Protein AF-Q10VU7-F1 (afdb_monomer_lite)

InterPro domains:
  IPR016181 Acyl-CoA N-acyltransferase [SSF55729] (13-108)

pLDDT: mean 88.17, std 14.94, range [34.72, 98.56]

Foldseek 3Di:
DDDDPPPPPPPFDKDKAWDDDPVSLVVQLVQLCCCVCVVVVVVVDDRPDPQVVQWIKMFIDTPNHGFWIKIKGQQDPVGAPVVVVVDDCPPDDSNPDIDIDSTDGHDDD

Secondary structure (DSSP, 8-state):
-------------EEEEE--SHHHHHHHHHHHHIIIIIIS--TTS-SS-TTGGGPEEEEEEETTEEEEEEEEEE--TT--GGGGGT---TTS-GGG-EEEEEEEEPPP-

Organism: Trichodesmium erythraeum (strain IMS101) (NCBI:txid203124)

Structure (mmCIF, N/CA/C/O backbone):
data_AF-Q10VU7-F1
#
_entry.id   AF-Q10VU7-F1
#
loop_
_atom_site.group_PDB
_atom_site.id
_atom_site.type_symbol
_atom_site.label_atom_id
_atom_site.label_alt_id
_atom_site.label_comp_id
_atom_site.label_asym_id
_atom_site.label_entity_id
_atom_site.label_seq_id
_atom_site.pdbx_PDB_ins_code
_atom_site.Cartn_x
_atom_site.Cartn_y
_atom_site.Cartn_z
_atom_site.occupancy
_atom_site.B_iso_or_equiv
_atom_site.auth_seq_id
_atom_site.auth_comp_id
_atom_site.auth_asym_id
_atom_site.auth_atom_id
_atom_site.pdbx_PDB_model_num
ATOM 1 N N . MET A 1 1 ? -51.803 -1.495 11.066 1.00 43.09 1 MET A N 1
ATOM 2 C CA . MET A 1 1 ? -50.920 -0.709 10.179 1.00 43.09 1 MET A CA 1
ATOM 3 C C . MET A 1 1 ? -49.611 -0.470 10.928 1.00 43.09 1 MET A C 1
ATOM 5 O O . MET A 1 1 ? -49.578 0.352 11.834 1.00 43.09 1 MET A O 1
ATOM 9 N N . LEU A 1 2 ? -48.588 -1.289 10.669 1.00 34.72 2 LEU A N 1
ATOM 10 C CA . LEU A 1 2 ? -47.284 -1.203 11.338 1.00 34.72 2 LEU A CA 1
ATOM 11 C C . LEU A 1 2 ? -46.501 -0.014 10.764 1.00 34.72 2 LEU A C 1
ATOM 13 O O . LEU A 1 2 ? -46.291 0.057 9.555 1.00 34.72 2 LEU A O 1
ATOM 17 N N . LYS A 1 3 ? -46.097 0.929 11.624 1.00 44.78 3 LYS A N 1
ATOM 18 C CA . LYS A 1 3 ? -45.161 1.999 11.258 1.00 44.78 3 LYS A CA 1
ATOM 19 C C . LYS A 1 3 ? -43.794 1.363 11.012 1.00 44.78 3 LYS A C 1
ATOM 21 O O . LYS A 1 3 ? -43.149 0.916 11.954 1.00 44.78 3 LYS A O 1
ATOM 26 N N . LEU A 1 4 ? -43.370 1.340 9.752 1.00 45.50 4 LEU A N 1
ATOM 27 C CA . LEU A 1 4 ? -41.980 1.105 9.378 1.00 45.50 4 LEU A CA 1
ATOM 28 C C . LEU A 1 4 ? -41.139 2.216 10.016 1.00 45.50 4 LEU A C 1
ATOM 30 O O . LEU A 1 4 ? -41.274 3.390 9.667 1.00 45.50 4 LEU A O 1
ATOM 34 N N . SER A 1 5 ? -40.319 1.861 11.002 1.00 51.47 5 SER A N 1
ATOM 35 C CA . SER A 1 5 ? -39.273 2.744 11.495 1.00 51.47 5 SER A CA 1
ATOM 36 C C . SER A 1 5 ? -38.283 2.964 10.354 1.00 51.47 5 SER A C 1
ATOM 38 O O . SER A 1 5 ? -37.671 2.026 9.847 1.00 51.47 5 SER A O 1
ATOM 40 N N . ASN A 1 6 ? -38.138 4.219 9.931 1.00 49.38 6 ASN A N 1
ATOM 41 C CA . ASN A 1 6 ? -37.033 4.639 9.082 1.00 49.38 6 ASN A CA 1
ATOM 42 C C . ASN A 1 6 ? -35.736 4.372 9.848 1.00 49.38 6 ASN A C 1
ATOM 44 O O . ASN A 1 6 ? -35.309 5.194 10.662 1.00 49.38 6 ASN A O 1
ATOM 48 N N . VAL A 1 7 ? -35.115 3.220 9.600 1.00 55.03 7 VAL A N 1
ATOM 49 C CA . VAL A 1 7 ? -33.712 2.998 9.935 1.00 55.03 7 VAL A CA 1
ATOM 50 C C . VAL A 1 7 ? -32.944 4.011 9.098 1.00 55.03 7 VAL A C 1
ATOM 52 O O . VAL A 1 7 ? -32.719 3.811 7.905 1.00 55.03 7 VAL A O 1
ATOM 55 N N . LYS A 1 8 ? -32.607 5.157 9.700 1.00 50.19 8 LYS A N 1
ATOM 56 C CA . LYS A 1 8 ? -31.598 6.061 9.154 1.00 50.19 8 LYS A CA 1
ATOM 57 C C . LYS A 1 8 ? -30.352 5.203 8.963 1.00 50.19 8 LYS A C 1
ATOM 59 O O . LYS A 1 8 ? -29.687 4.872 9.939 1.00 50.19 8 LYS A O 1
ATOM 64 N N . ARG A 1 9 ? -30.052 4.826 7.718 1.00 52.44 9 ARG A N 1
ATOM 65 C CA . ARG A 1 9 ? -28.696 4.431 7.340 1.00 52.44 9 ARG A CA 1
ATOM 66 C C . ARG A 1 9 ? -27.820 5.589 7.804 1.00 52.44 9 ARG A C 1
ATOM 68 O O . ARG A 1 9 ? -27.942 6.689 7.266 1.00 52.44 9 ARG A O 1
ATOM 75 N N . LEU A 1 10 ? -27.032 5.379 8.857 1.00 58.62 10 LEU A N 1
ATOM 76 C CA . LEU A 1 10 ? -25.926 6.272 9.169 1.00 58.62 10 LEU A CA 1
ATOM 77 C C . LEU A 1 10 ? -25.116 6.346 7.874 1.00 58.62 10 LEU A C 1
ATOM 79 O O . LEU A 1 10 ? -24.710 5.312 7.344 1.00 58.62 10 LEU A O 1
ATOM 83 N N . SER A 1 11 ? -25.020 7.528 7.270 1.00 60.44 11 SER A N 1
ATOM 84 C CA . SER A 1 11 ? -24.229 7.687 6.058 1.00 60.44 11 SER A CA 1
ATOM 85 C C . SER A 1 11 ? -22.774 7.431 6.440 1.00 60.44 11 SER A C 1
ATOM 87 O O . SER A 1 11 ? -22.164 8.290 7.079 1.00 60.44 11 SER A O 1
ATOM 89 N N . MET A 1 12 ? -22.235 6.260 6.088 1.00 67.12 12 MET A N 1
ATOM 90 C CA . MET A 1 12 ? -20.794 6.020 6.167 1.00 67.12 12 MET A CA 1
ATOM 91 C C . MET A 1 12 ? -20.118 7.111 5.348 1.00 67.12 12 MET A C 1
ATOM 93 O O . MET A 1 12 ? -20.318 7.206 4.135 1.00 67.12 12 MET A O 1
ATOM 97 N N . THR A 1 13 ? -19.379 7.979 6.029 1.00 83.12 13 THR A N 1
ATOM 98 C CA . THR A 1 13 ? -18.575 9.001 5.369 1.00 83.12 13 THR A CA 1
ATOM 99 C C . THR A 1 13 ? -17.154 8.486 5.389 1.00 83.12 13 THR A C 1
ATOM 101 O O . THR A 1 13 ? -16.417 8.705 6.348 1.00 83.12 13 THR A O 1
ATOM 104 N N . ILE A 1 14 ? -16.802 7.755 4.334 1.00 90.44 14 ILE A N 1
ATOM 105 C CA . ILE A 1 14 ? -15.433 7.305 4.117 1.00 90.44 14 ILE A CA 1
ATOM 106 C C . ILE A 1 14 ? -14.631 8.480 3.568 1.00 90.44 14 ILE A C 1
ATOM 108 O O . ILE A 1 14 ? -15.017 9.114 2.586 1.00 90.44 14 ILE A O 1
ATOM 112 N N . SER A 1 15 ? -13.499 8.750 4.205 1.00 94.19 15 SER A N 1
ATOM 113 C CA . SER A 1 15 ? -12.487 9.678 3.714 1.00 94.19 15 SER A CA 1
ATOM 114 C C . SER A 1 15 ? -11.193 8.928 3.430 1.00 94.19 15 SER A C 1
ATOM 116 O O . SER A 1 15 ? -10.886 7.921 4.062 1.00 94.19 15 SER A O 1
ATOM 118 N N . ILE A 1 16 ? -10.454 9.413 2.441 1.00 96.19 16 ILE A N 1
ATOM 119 C CA . ILE A 1 16 ? -9.193 8.833 1.996 1.00 96.19 16 ILE A CA 1
ATOM 120 C C . ILE A 1 16 ? -8.131 9.913 2.179 1.00 96.19 16 ILE A C 1
ATOM 122 O O . ILE A 1 16 ? -8.306 11.028 1.685 1.00 96.19 16 ILE A O 1
ATOM 126 N N . GLN A 1 17 ? -7.069 9.611 2.923 1.00 96.94 17 GLN A N 1
ATOM 127 C CA . GLN A 1 17 ? -6.041 10.590 3.279 1.00 96.94 17 GLN A CA 1
ATOM 128 C C . GLN A 1 17 ? -4.635 10.032 3.038 1.00 96.94 17 GLN A C 1
ATOM 130 O O . GLN A 1 17 ? -4.364 8.896 3.431 1.00 96.94 17 GLN A O 1
ATOM 135 N N . PRO A 1 18 ? -3.728 10.801 2.406 1.00 97.69 18 PRO A N 1
ATOM 136 C CA . PRO A 1 18 ? -2.336 10.393 2.288 1.00 97.69 18 PRO A CA 1
ATOM 137 C C . PRO A 1 18 ? -1.673 10.366 3.669 1.00 97.69 18 PRO A C 1
ATOM 139 O O . PRO A 1 18 ? -1.923 11.228 4.513 1.00 97.69 18 PRO A O 1
ATOM 142 N N . VAL A 1 19 ? -0.803 9.384 3.876 1.00 97.94 19 VAL A N 1
ATOM 143 C CA . VAL A 1 19 ? 0.048 9.279 5.061 1.00 97.94 19 VAL A CA 1
ATOM 144 C C . VAL A 1 19 ? 1.119 10.366 5.021 1.00 97.94 19 VAL A C 1
ATOM 146 O O . VAL A 1 19 ? 1.797 10.539 4.009 1.00 97.94 19 VAL A O 1
ATOM 149 N N . SER A 1 20 ? 1.284 11.090 6.126 1.00 96.12 20 SER A N 1
ATOM 150 C CA . SER A 1 20 ? 2.237 12.197 6.261 1.00 96.12 20 SER A CA 1
ATOM 151 C C . SER A 1 20 ? 3.190 12.060 7.449 1.00 96.12 20 SER A C 1
ATOM 153 O O . SER A 1 20 ? 4.156 12.819 7.530 1.00 96.12 20 SER A O 1
ATOM 155 N N . THR A 1 21 ? 2.966 11.094 8.349 1.00 97.75 21 THR A N 1
ATOM 156 C CA . THR A 1 21 ? 3.84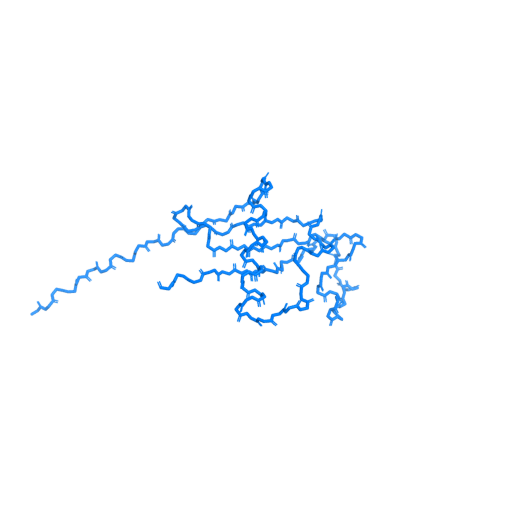5 10.840 9.503 1.00 97.75 21 THR A CA 1
ATOM 157 C C . THR A 1 21 ? 4.295 9.383 9.595 1.00 97.75 21 THR A C 1
ATOM 159 O O . THR A 1 21 ? 3.664 8.471 9.053 1.00 97.75 21 THR A O 1
ATOM 162 N N . SER A 1 22 ? 5.389 9.150 10.323 1.00 97.38 22 SER A N 1
ATOM 163 C CA . SER A 1 22 ? 5.899 7.807 10.615 1.00 97.38 22 SER A CA 1
ATOM 164 C C . SER A 1 22 ? 4.911 6.962 11.415 1.00 97.38 22 SER A C 1
ATOM 166 O O . SER A 1 22 ? 4.799 5.765 11.173 1.00 97.38 22 SER A O 1
ATOM 168 N N . GLU A 1 23 ? 4.163 7.562 12.341 1.00 98.12 23 GLU A N 1
ATOM 169 C CA . GLU A 1 23 ? 3.154 6.857 13.138 1.00 98.12 23 GLU A CA 1
ATOM 170 C C . GLU A 1 23 ? 2.012 6.353 12.252 1.00 98.12 23 GLU A C 1
ATOM 172 O O . GLU A 1 23 ? 1.583 5.207 12.379 1.00 98.12 23 GLU A O 1
ATOM 177 N N . GLN A 1 24 ? 1.555 7.187 11.314 1.00 98.19 24 GLN A N 1
ATOM 178 C CA . GLN A 1 24 ? 0.534 6.807 10.341 1.00 98.19 24 GLN A CA 1
ATOM 179 C C . GLN A 1 24 ? 1.020 5.690 9.411 1.00 98.19 24 GLN A C 1
ATOM 181 O O . GLN A 1 24 ? 0.264 4.757 9.134 1.00 98.19 24 GLN A O 1
ATOM 186 N N . LEU A 1 25 ? 2.275 5.756 8.957 1.00 98.38 25 LEU A N 1
ATOM 187 C CA . LEU A 1 25 ? 2.879 4.715 8.125 1.00 98.38 25 LEU A CA 1
ATOM 188 C C . LEU A 1 25 ? 3.008 3.387 8.884 1.00 98.38 25 LEU A C 1
ATOM 190 O O . LEU A 1 25 ? 2.618 2.341 8.370 1.00 98.38 25 LEU A O 1
ATOM 194 N N . ASN A 1 26 ? 3.477 3.436 10.133 1.00 98.31 26 ASN A N 1
ATOM 195 C CA . ASN A 1 26 ? 3.581 2.260 10.996 1.00 98.31 26 ASN A CA 1
ATOM 196 C C . ASN A 1 26 ? 2.218 1.597 11.224 1.00 98.31 26 ASN A C 1
ATOM 198 O O . ASN A 1 26 ? 2.130 0.372 11.181 1.00 98.31 26 ASN A O 1
ATOM 202 N N . LEU A 1 27 ? 1.153 2.386 11.408 1.00 97.88 27 LEU A N 1
ATOM 203 C CA . LEU A 1 27 ? -0.206 1.853 11.502 1.00 97.88 27 LEU A CA 1
ATOM 204 C C . LEU A 1 27 ? -0.610 1.112 10.218 1.00 97.88 27 LEU A C 1
ATOM 206 O O . LEU A 1 27 ? -1.184 0.030 10.296 1.00 97.88 27 LEU A O 1
ATOM 210 N N . CYS A 1 28 ? -0.266 1.641 9.039 1.00 98.31 28 CYS A N 1
ATOM 211 C CA . CYS A 1 28 ?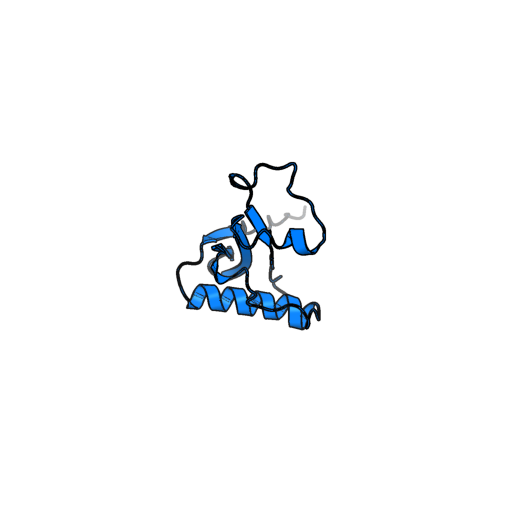 -0.550 0.965 7.771 1.00 98.31 28 CYS A CA 1
ATOM 212 C C . CYS A 1 28 ? 0.142 -0.404 7.695 1.00 98.31 28 CYS A C 1
ATOM 214 O O . CYS A 1 28 ? -0.507 -1.402 7.377 1.00 98.31 28 CYS A O 1
ATOM 216 N N . TYR A 1 29 ? 1.428 -0.475 8.059 1.00 98.25 29 TYR A N 1
ATOM 217 C CA . TYR A 1 29 ? 2.156 -1.746 8.110 1.00 98.25 29 TYR A CA 1
ATOM 218 C C . TYR A 1 29 ? 1.544 -2.721 9.113 1.00 98.25 29 TYR A C 1
ATOM 220 O O . TYR A 1 29 ? 1.378 -3.892 8.792 1.00 98.25 29 TYR A O 1
ATOM 228 N N . GLN A 1 30 ? 1.149 -2.255 10.299 1.00 97.44 30 GLN A N 1
ATOM 229 C CA . GLN A 1 30 ? 0.489 -3.102 11.296 1.00 97.44 30 GLN A CA 1
ATOM 230 C C . GLN A 1 30 ? -0.821 -3.696 10.766 1.00 97.44 30 GLN A C 1
ATOM 232 O O . GLN A 1 30 ? -1.058 -4.887 10.946 1.00 97.44 30 GLN A O 1
ATOM 237 N N . MET A 1 31 ? -1.645 -2.904 10.075 1.00 97.12 31 MET A N 1
ATOM 238 C CA . MET A 1 31 ? -2.897 -3.386 9.477 1.00 97.12 31 MET A CA 1
ATOM 239 C C . MET A 1 31 ? -2.649 -4.421 8.377 1.00 97.12 31 MET A C 1
ATOM 241 O O . MET A 1 31 ? -3.337 -5.439 8.313 1.00 97.12 31 MET A O 1
ATOM 245 N N . GLN A 1 32 ? -1.655 -4.181 7.521 1.00 97.44 32 GLN A N 1
ATOM 246 C CA . GLN A 1 32 ? -1.285 -5.115 6.460 1.00 97.44 32 GLN A CA 1
ATOM 247 C C . GLN A 1 32 ? -0.705 -6.412 7.022 1.00 97.44 32 GLN A C 1
ATOM 249 O O . GLN A 1 32 ? -1.096 -7.481 6.570 1.00 97.44 32 GLN A O 1
ATOM 254 N N . THR A 1 33 ? 0.169 -6.339 8.026 1.00 96.88 33 THR A N 1
ATOM 255 C CA . THR A 1 33 ? 0.683 -7.511 8.745 1.00 96.88 33 THR A CA 1
ATOM 256 C C . THR A 1 33 ? -0.456 -8.283 9.403 1.00 96.88 33 THR A C 1
ATOM 258 O O . THR A 1 33 ? -0.543 -9.495 9.231 1.00 96.88 33 THR A O 1
ATOM 261 N N . ALA A 1 34 ? -1.382 -7.599 10.081 1.00 95.44 34 ALA A N 1
ATOM 262 C CA . ALA A 1 34 ? -2.526 -8.252 10.707 1.00 95.44 34 ALA A CA 1
ATOM 263 C C . ALA A 1 34 ? -3.358 -9.047 9.692 1.00 95.44 34 ALA A C 1
ATOM 265 O O . ALA A 1 34 ? -3.630 -10.224 9.898 1.00 95.44 34 ALA A O 1
ATOM 266 N N . ILE A 1 35 ? -3.694 -8.446 8.552 1.00 96.00 35 ILE A N 1
ATOM 267 C CA . ILE A 1 35 ? -4.541 -9.109 7.559 1.00 96.00 35 ILE A CA 1
ATOM 268 C C . ILE A 1 35 ? -3.753 -10.134 6.732 1.00 96.00 35 ILE A C 1
ATOM 270 O O . ILE A 1 35 ? -4.157 -11.290 6.637 1.00 96.00 35 ILE A O 1
ATOM 274 N N . PHE A 1 36 ? -2.619 -9.761 6.140 1.00 96.75 36 PHE A N 1
ATOM 275 C CA . PHE A 1 36 ? -1.878 -10.668 5.265 1.00 96.75 36 PHE A CA 1
ATOM 276 C C . PHE A 1 36 ? -1.196 -11.798 6.033 1.00 96.75 36 PHE A C 1
ATOM 278 O O . PHE A 1 36 ? -1.251 -12.939 5.580 1.00 96.75 36 PHE A O 1
ATOM 285 N N . HIS A 1 37 ? -0.565 -11.530 7.181 1.00 95.50 37 HIS A N 1
ATOM 286 C CA . HIS A 1 37 ? 0.144 -12.578 7.923 1.00 95.50 37 HIS A CA 1
ATOM 287 C C . HIS A 1 37 ? -0.776 -13.350 8.853 1.00 95.50 37 HIS A C 1
ATOM 289 O O . HIS A 1 37 ? -0.707 -14.575 8.852 1.00 95.50 37 HIS A O 1
ATOM 295 N N . HIS A 1 38 ? -1.609 -12.675 9.649 1.00 93.44 38 HIS A N 1
ATOM 296 C CA . HIS A 1 38 ? -2.382 -13.368 10.684 1.00 93.44 38 HIS A CA 1
ATOM 297 C C . HIS A 1 38 ? -3.694 -13.949 10.150 1.00 93.44 38 HIS A C 1
ATOM 299 O O . HIS A 1 38 ? -3.963 -15.120 10.399 1.00 93.44 38 HIS A O 1
ATOM 305 N N . GLU A 1 39 ? -4.465 -13.192 9.366 1.00 95.12 39 GLU A N 1
ATOM 306 C CA . GLU A 1 39 ? -5.753 -13.682 8.842 1.00 95.12 39 GLU A CA 1
ATOM 307 C C . GLU A 1 39 ? -5.597 -14.553 7.585 1.00 95.12 39 GLU A C 1
ATOM 309 O O . GLU A 1 39 ? -6.286 -15.560 7.427 1.00 95.12 39 GLU A O 1
ATOM 314 N N . LEU A 1 40 ? -4.683 -14.186 6.678 1.00 95.19 40 LEU A N 1
ATOM 315 C CA . LEU A 1 40 ? -4.500 -14.870 5.388 1.00 95.19 40 LEU A CA 1
ATOM 316 C C . LEU A 1 40 ? -3.300 -15.828 5.344 1.00 95.19 40 LEU A C 1
ATOM 318 O O . LEU A 1 40 ? -3.105 -16.508 4.336 1.00 95.19 40 LEU A O 1
ATOM 322 N N . ASN A 1 41 ? -2.506 -15.909 6.416 1.00 95.75 41 ASN A N 1
ATOM 323 C CA . ASN A 1 41 ? -1.345 -16.801 6.535 1.00 95.75 41 ASN A CA 1
ATOM 324 C C . ASN A 1 41 ? -0.292 -16.644 5.411 1.00 95.75 41 ASN A C 1
ATOM 326 O O . ASN A 1 41 ? 0.377 -17.600 5.013 1.00 95.75 41 ASN A O 1
ATOM 330 N N . LEU A 1 42 ? -0.111 -15.427 4.888 1.00 93.81 42 LEU A N 1
ATOM 331 C CA . LEU A 1 42 ? 0.871 -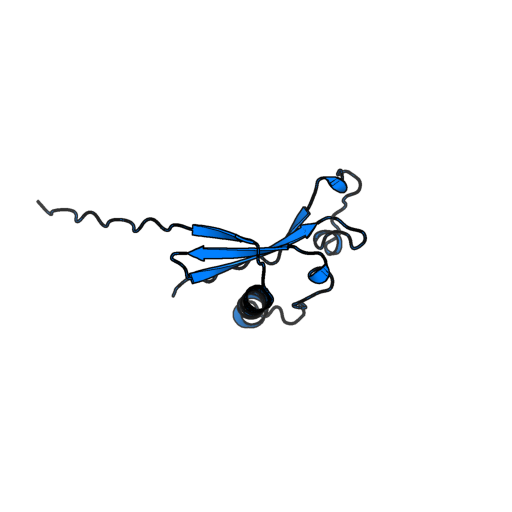15.097 3.848 1.00 93.81 42 LEU A CA 1
ATOM 332 C C . LEU A 1 42 ? 2.246 -14.774 4.454 1.00 93.81 42 LEU A C 1
ATOM 334 O O . LEU A 1 42 ? 2.800 -13.701 4.235 1.00 93.81 42 LEU A O 1
ATOM 338 N N . LEU A 1 43 ? 2.824 -15.705 5.217 1.00 90.44 43 LEU A N 1
ATOM 339 C CA . LEU A 1 43 ? 4.067 -15.477 5.978 1.00 90.44 43 LEU A CA 1
ATOM 340 C C . LEU A 1 43 ? 5.306 -15.183 5.111 1.00 90.44 43 LEU A C 1
ATOM 342 O O . LEU A 1 43 ? 6.272 -14.604 5.596 1.00 90.44 43 LEU A O 1
ATOM 346 N N . GLY A 1 44 ? 5.291 -15.567 3.831 1.00 89.69 44 GLY A N 1
ATOM 347 C CA . GLY A 1 44 ? 6.369 -15.253 2.882 1.00 89.69 44 GLY A CA 1
ATOM 348 C C . GLY A 1 44 ? 6.340 -13.815 2.356 1.00 89.69 44 GLY A C 1
ATOM 349 O O . GLY A 1 44 ? 7.256 -13.392 1.658 1.00 89.69 44 GLY A O 1
ATOM 350 N N . MET A 1 45 ? 5.286 -13.060 2.662 1.00 93.19 45 MET A N 1
ATOM 351 C CA . MET A 1 45 ? 5.105 -11.699 2.184 1.00 93.19 45 MET A CA 1
ATOM 352 C C . MET A 1 45 ? 5.872 -10.717 3.075 1.00 93.19 45 MET A C 1
ATOM 354 O O . MET A 1 45 ? 5.505 -10.505 4.226 1.00 93.19 45 MET A O 1
ATOM 358 N N . GLN A 1 46 ? 6.907 -10.062 2.552 1.00 95.75 46 GLN A N 1
ATOM 359 C CA . GLN A 1 46 ? 7.642 -9.050 3.314 1.00 95.75 46 GLN A CA 1
ATOM 360 C C . GLN A 1 46 ? 6.802 -7.769 3.482 1.00 95.75 46 GLN A C 1
ATOM 362 O O . GLN A 1 46 ? 6.162 -7.318 2.524 1.00 95.75 46 GLN A O 1
ATOM 367 N N . ILE A 1 47 ? 6.773 -7.214 4.700 1.00 96.25 47 ILE A N 1
ATOM 368 C CA . ILE A 1 47 ? 6.097 -5.956 5.054 1.00 96.25 47 ILE A CA 1
ATOM 369 C C . ILE A 1 47 ? 6.955 -5.234 6.113 1.00 96.25 47 ILE A C 1
ATOM 371 O O . ILE A 1 47 ? 7.080 -5.752 7.225 1.00 96.25 47 ILE A O 1
ATOM 375 N N . PRO A 1 48 ? 7.543 -4.063 5.812 1.00 97.00 48 PRO A N 1
ATOM 376 C CA . PRO A 1 48 ? 7.685 -3.472 4.478 1.00 97.00 48 PRO A CA 1
ATOM 377 C C . PRO A 1 48 ? 8.653 -4.258 3.565 1.00 97.00 48 PRO A C 1
ATOM 379 O O . PRO A 1 48 ? 9.582 -4.913 4.039 1.00 97.00 48 PRO A O 1
ATOM 382 N N . ASP A 1 49 ? 8.441 -4.169 2.254 1.00 96.06 49 ASP A N 1
ATOM 383 C CA . ASP A 1 49 ? 9.287 -4.643 1.157 1.00 96.06 49 ASP A CA 1
ATOM 384 C C . ASP A 1 49 ? 10.110 -3.500 0.500 1.00 96.06 49 ASP A C 1
ATOM 386 O O . ASP A 1 49 ? 10.146 -2.356 0.960 1.00 96.06 49 ASP A O 1
ATOM 390 N N . ASN A 1 50 ? 10.808 -3.810 -0.599 1.00 95.25 50 ASN A N 1
ATOM 391 C CA . ASN A 1 50 ? 11.692 -2.867 -1.297 1.00 95.25 50 ASN A CA 1
ATOM 392 C C . ASN A 1 50 ? 10.966 -1.710 -2.014 1.00 95.25 50 ASN A C 1
ATOM 394 O O . ASN A 1 50 ? 11.605 -0.691 -2.305 1.00 95.25 50 ASN A O 1
ATOM 398 N N . TYR A 1 51 ? 9.667 -1.848 -2.300 1.00 96.62 51 TYR A N 1
ATOM 399 C CA . TYR A 1 51 ? 8.858 -0.821 -2.963 1.00 96.62 51 TYR A CA 1
ATOM 400 C C . TYR A 1 51 ? 8.392 0.257 -1.984 1.00 96.62 51 TYR A C 1
ATOM 402 O O . TYR A 1 51 ? 8.144 1.393 -2.396 1.00 96.62 51 TYR A O 1
ATOM 410 N N . ASP A 1 52 ? 8.313 -0.048 -0.687 1.00 96.50 52 ASP A N 1
ATOM 411 C CA . ASP A 1 52 ? 7.744 0.861 0.313 1.00 96.50 52 ASP A CA 1
ATOM 412 C C . ASP A 1 52 ? 8.465 2.206 0.405 1.00 96.50 52 ASP A C 1
ATOM 414 O O . ASP A 1 52 ? 7.824 3.245 0.532 1.00 96.50 52 ASP A O 1
ATOM 418 N N . ARG A 1 53 ? 9.790 2.221 0.230 1.00 94.19 53 ARG A N 1
ATOM 419 C CA . ARG A 1 53 ? 10.597 3.456 0.263 1.00 94.19 53 ARG A CA 1
ATOM 420 C C . ARG A 1 53 ? 10.287 4.447 -0.869 1.00 94.19 53 ARG A C 1
ATOM 422 O O . ARG A 1 53 ? 10.677 5.605 -0.772 1.00 94.19 53 ARG A O 1
ATOM 429 N N . LEU A 1 54 ? 9.659 3.983 -1.952 1.00 94.25 54 LEU A N 1
ATOM 430 C CA . LEU A 1 54 ? 9.296 4.792 -3.125 1.00 94.25 54 LEU A CA 1
ATOM 431 C C . LEU A 1 54 ? 7.784 5.017 -3.222 1.00 94.25 54 LEU A C 1
ATOM 433 O O . LEU A 1 54 ? 7.315 5.651 -4.165 1.00 94.25 54 LEU A O 1
ATOM 437 N N . SER A 1 55 ? 7.022 4.473 -2.276 1.00 96.88 55 SER A N 1
ATOM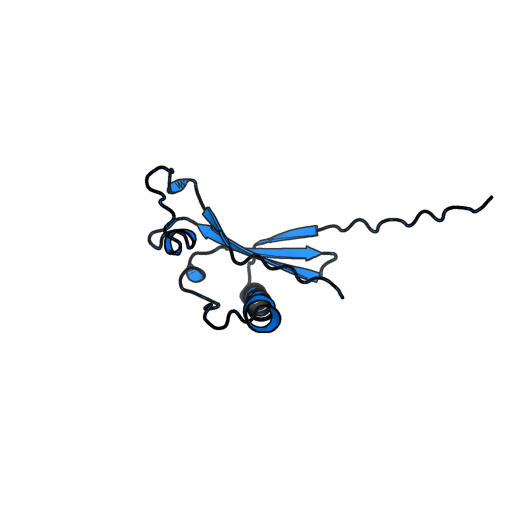 438 C CA . SER A 1 55 ? 5.573 4.409 -2.360 1.00 96.88 55 SER A CA 1
ATOM 439 C C . SER A 1 55 ? 4.892 5.511 -1.565 1.00 96.88 55 SER A C 1
ATOM 441 O O . SER A 1 55 ? 5.385 5.975 -0.538 1.00 96.88 55 SER A O 1
ATOM 443 N N . LEU A 1 56 ? 3.696 5.878 -2.014 1.00 97.50 56 LEU A N 1
ATOM 444 C CA . LEU A 1 56 ? 2.763 6.685 -1.243 1.00 97.50 56 LEU A CA 1
ATOM 445 C C . LEU A 1 56 ? 1.805 5.755 -0.508 1.00 97.50 56 LEU A C 1
ATOM 447 O O . LEU A 1 56 ? 1.201 4.869 -1.111 1.00 97.50 56 LEU A O 1
ATOM 451 N N . TYR A 1 57 ? 1.641 5.979 0.787 1.00 98.56 57 TYR A N 1
ATOM 452 C CA . TYR A 1 57 ? 0.647 5.275 1.581 1.00 98.56 57 TYR A CA 1
ATOM 453 C C . TYR A 1 57 ? -0.598 6.121 1.767 1.00 98.56 57 TYR A C 1
ATOM 455 O O . TYR A 1 57 ? -0.533 7.346 1.895 1.00 98.56 57 TYR A O 1
ATOM 463 N N . VAL A 1 58 ? -1.738 5.445 1.800 1.00 98.56 58 VAL A N 1
ATOM 464 C CA . VAL A 1 58 ? -3.040 6.073 1.966 1.00 98.56 58 VAL A CA 1
ATOM 465 C C . VAL A 1 58 ? -3.816 5.349 3.057 1.00 98.56 58 VAL A C 1
ATOM 467 O O . VAL A 1 58 ? -3.837 4.119 3.104 1.00 98.56 58 VAL A O 1
ATOM 470 N N . GLN A 1 59 ? -4.459 6.115 3.932 1.00 98.25 59 GLN A N 1
ATOM 471 C CA . GLN A 1 59 ? -5.384 5.625 4.946 1.00 98.25 59 GLN A CA 1
ATOM 472 C C . GLN A 1 59 ? -6.826 5.810 4.476 1.00 98.25 59 GLN A C 1
ATOM 474 O O . GLN A 1 59 ? -7.194 6.847 3.920 1.00 98.25 59 GLN A O 1
ATOM 479 N N . ILE A 1 60 ? -7.643 4.795 4.733 1.00 97.19 60 ILE A N 1
ATOM 480 C CA . ILE A 1 60 ? -9.092 4.814 4.557 1.00 97.19 60 ILE A CA 1
ATOM 481 C C . ILE A 1 60 ? -9.686 5.009 5.948 1.00 97.19 60 ILE A C 1
ATOM 483 O O . ILE A 1 60 ? -9.404 4.226 6.854 1.00 97.19 60 ILE A O 1
ATOM 487 N N . ILE A 1 61 ? -10.470 6.066 6.127 1.00 95.06 61 ILE A N 1
ATOM 488 C CA . ILE A 1 61 ? -10.958 6.519 7.429 1.00 95.06 61 ILE A CA 1
ATOM 489 C C . ILE A 1 61 ? -12.482 6.555 7.404 1.00 95.06 61 ILE A C 1
ATOM 491 O O . ILE A 1 61 ? -13.063 7.278 6.592 1.00 95.06 61 ILE A O 1
ATOM 495 N N . ASP A 1 62 ? -13.115 5.840 8.329 1.00 91.69 62 ASP A N 1
ATOM 496 C CA . ASP A 1 62 ? -14.544 5.954 8.625 1.00 91.69 62 ASP A CA 1
ATOM 497 C C . ASP A 1 62 ? -14.710 6.605 9.997 1.00 91.69 62 ASP A C 1
ATOM 499 O O . ASP A 1 62 ? -14.128 6.165 10.984 1.00 91.69 62 ASP A O 1
ATOM 503 N N . SER A 1 63 ? -15.484 7.688 10.066 1.00 88.06 63 SER A N 1
ATOM 504 C CA . SER A 1 63 ? -15.892 8.290 11.342 1.00 88.06 63 SER A CA 1
ATOM 505 C C . SER A 1 63 ? -14.726 8.596 12.308 1.00 88.06 63 SER A C 1
ATOM 507 O O . SER A 1 63 ? -14.884 8.528 13.525 1.00 88.06 63 SER A O 1
ATOM 509 N N . LYS A 1 64 ? -13.572 9.016 11.754 1.00 88.19 64 LYS A N 1
ATOM 510 C CA . LYS A 1 64 ? -12.284 9.320 12.431 1.00 88.19 64 LYS A CA 1
ATOM 511 C C . LYS A 1 64 ? -11.438 8.110 12.847 1.00 88.19 64 LYS A C 1
ATOM 513 O O . LYS A 1 64 ? -10.388 8.300 13.457 1.00 88.19 64 LYS A O 1
ATOM 518 N N . VAL A 1 65 ? -11.851 6.898 12.501 1.00 91.56 65 VAL A N 1
ATOM 519 C CA . VAL A 1 65 ? -11.096 5.664 12.733 1.00 91.56 65 VAL A CA 1
ATOM 520 C C . VAL A 1 65 ? -10.479 5.207 11.418 1.00 91.56 65 VAL A C 1
ATOM 522 O O . VAL A 1 65 ? -11.142 5.205 10.384 1.00 91.56 65 VAL A O 1
ATOM 525 N N . VAL A 1 66 ? -9.200 4.829 11.441 1.00 95.19 66 VAL A N 1
ATOM 526 C CA . VAL A 1 66 ? -8.547 4.220 10.276 1.00 95.19 66 VAL A CA 1
ATOM 527 C C . VAL A 1 66 ? -9.067 2.790 10.133 1.00 95.19 66 VAL A C 1
ATOM 529 O O . VAL A 1 66 ? -8.826 1.951 10.996 1.00 95.19 66 VAL A O 1
ATOM 532 N N . VAL A 1 67 ? -9.783 2.526 9.044 1.00 95.38 67 VAL A N 1
ATOM 533 C CA . VAL A 1 67 ? -10.420 1.232 8.742 1.00 95.38 67 VAL A CA 1
ATOM 534 C C . VAL A 1 67 ? -9.715 0.473 7.625 1.00 95.38 67 VAL A C 1
ATOM 536 O O . VAL A 1 67 ? -10.000 -0.696 7.386 1.00 95.38 67 VAL A O 1
ATOM 539 N N . GLY A 1 68 ? -8.764 1.099 6.939 1.00 97.25 68 GLY A N 1
ATOM 540 C CA . GLY A 1 68 ? -7.963 0.413 5.940 1.00 97.25 68 GLY A CA 1
ATOM 541 C C . GLY A 1 68 ? -6.781 1.219 5.454 1.00 97.25 68 GLY A C 1
ATOM 542 O O . GLY A 1 68 ? -6.591 2.382 5.812 1.00 97.25 68 GLY A O 1
ATOM 543 N N . THR A 1 69 ? -6.003 0.588 4.590 1.00 98.56 69 THR A N 1
ATOM 544 C CA . THR A 1 69 ? -4.885 1.230 3.913 1.00 98.56 69 THR A CA 1
ATOM 545 C C . THR A 1 69 ? -4.629 0.578 2.565 1.00 98.56 69 THR A C 1
ATOM 547 O O . THR A 1 69 ? -4.967 -0.584 2.346 1.00 98.56 69 THR A O 1
ATOM 550 N N . TYR A 1 70 ? -4.021 1.335 1.663 1.00 98.56 70 TYR A N 1
ATOM 551 C CA . TYR A 1 70 ? -3.400 0.810 0.461 1.00 98.56 70 TYR A CA 1
ATOM 552 C C . TYR A 1 70 ? -2.136 1.600 0.138 1.00 98.56 70 TYR A C 1
ATOM 554 O O . TYR A 1 70 ? -1.926 2.723 0.610 1.00 98.56 70 TYR A O 1
ATOM 562 N N . ARG A 1 71 ? -1.303 0.988 -0.694 1.00 98.44 71 ARG A N 1
ATOM 563 C CA . ARG A 1 71 ? -0.048 1.538 -1.186 1.00 98.44 71 ARG A CA 1
ATOM 564 C C . ARG A 1 71 ? -0.197 1.924 -2.651 1.00 98.44 71 ARG A C 1
ATOM 566 O O . ARG A 1 71 ? -0.784 1.170 -3.420 1.00 98.44 71 ARG A O 1
ATOM 573 N N . ILE A 1 72 ? 0.365 3.060 -3.043 1.00 98.19 72 ILE A N 1
ATOM 574 C CA . ILE A 1 72 ? 0.537 3.476 -4.436 1.00 98.19 72 ILE A CA 1
ATOM 575 C C . ILE A 1 72 ? 2.033 3.452 -4.742 1.00 98.19 72 ILE A C 1
ATOM 577 O O . ILE A 1 72 ? 2.801 4.180 -4.116 1.00 98.19 72 ILE A O 1
ATOM 581 N N . VAL A 1 73 ? 2.436 2.638 -5.710 1.00 97.19 73 VAL A N 1
ATOM 582 C CA . VAL A 1 73 ? 3.813 2.497 -6.182 1.00 97.19 73 VAL A CA 1
ATOM 583 C C . VAL A 1 73 ? 3.934 3.233 -7.518 1.00 97.19 73 VAL A C 1
ATOM 585 O O . VAL A 1 73 ? 3.357 2.785 -8.513 1.00 97.19 73 VAL A O 1
ATOM 588 N N . PRO A 1 74 ? 4.626 4.381 -7.581 1.00 94.56 74 PRO A N 1
ATOM 589 C CA . PRO A 1 74 ? 4.968 5.006 -8.851 1.00 94.56 74 PRO A CA 1
ATOM 590 C C . PRO A 1 74 ? 5.889 4.085 -9.653 1.00 94.56 74 PRO A C 1
ATOM 592 O O . PRO A 1 74 ? 6.757 3.425 -9.078 1.00 94.56 74 PRO A O 1
ATOM 595 N N . ASN A 1 75 ? 5.743 4.066 -10.978 1.00 91.25 75 ASN A N 1
ATOM 596 C CA . ASN A 1 75 ? 6.688 3.341 -11.816 1.00 91.25 75 ASN A CA 1
ATOM 597 C C . ASN A 1 75 ? 8.039 4.080 -11.820 1.00 91.25 75 ASN A C 1
ATOM 599 O O . ASN A 1 75 ? 8.153 5.201 -12.316 1.00 91.25 75 ASN A O 1
ATOM 603 N N . THR A 1 76 ? 9.042 3.477 -11.186 1.00 87.25 76 THR A N 1
ATOM 604 C CA . THR A 1 76 ? 10.395 4.029 -11.006 1.00 87.25 76 THR A CA 1
ATOM 605 C C . THR A 1 76 ? 11.433 3.037 -11.533 1.00 87.25 76 THR A C 1
ATOM 607 O O . THR A 1 76 ? 11.086 2.032 -12.140 1.00 87.25 76 THR A O 1
ATOM 610 N N . SER A 1 77 ? 12.724 3.255 -11.261 1.00 85.75 77 SER A N 1
ATOM 611 C CA . SER A 1 77 ? 13.778 2.301 -11.634 1.00 85.75 77 SER A CA 1
ATOM 612 C C . SER A 1 77 ? 13.631 0.910 -11.005 1.00 85.75 77 SER A C 1
ATOM 614 O O . SER A 1 77 ? 14.272 -0.024 -11.478 1.00 85.75 77 SER A O 1
ATOM 616 N N . LEU A 1 78 ? 12.823 0.764 -9.949 1.00 90.12 78 LEU A N 1
ATOM 617 C CA . LEU A 1 78 ? 12.521 -0.531 -9.336 1.00 90.12 78 LEU A CA 1
ATOM 618 C C . LEU A 1 78 ? 11.434 -1.316 -10.099 1.00 90.12 78 LEU A C 1
ATOM 620 O O . LEU A 1 78 ? 11.276 -2.503 -9.844 1.00 90.12 78 LEU A O 1
ATOM 624 N N . GLY A 1 79 ? 10.709 -0.675 -11.021 1.00 91.06 79 GLY A N 1
ATOM 625 C CA . GLY A 1 79 ? 9.525 -1.243 -11.669 1.00 91.06 79 GLY A CA 1
ATOM 626 C C . GLY A 1 79 ? 8.290 -1.242 -10.762 1.00 91.06 79 GLY A C 1
ATOM 627 O O . GLY A 1 79 ? 8.259 -0.579 -9.717 1.00 91.06 79 GLY A O 1
ATOM 628 N N . LEU A 1 80 ? 7.257 -1.969 -11.186 1.00 93.50 80 LEU A N 1
ATOM 629 C CA . LEU A 1 80 ? 6.003 -2.157 -10.452 1.00 93.50 80 LEU A CA 1
ATOM 630 C C . LEU A 1 80 ? 5.888 -3.590 -9.894 1.00 93.50 80 LEU A C 1
ATOM 632 O O . LEU A 1 80 ? 6.264 -4.531 -10.592 1.00 93.50 80 LEU A O 1
ATOM 636 N N . PRO A 1 81 ? 5.331 -3.801 -8.684 1.00 94.75 81 PRO A N 1
ATOM 637 C CA . PRO A 1 81 ? 5.204 -5.141 -8.098 1.00 94.75 81 PRO A CA 1
ATOM 638 C C . PRO A 1 81 ? 4.500 -6.179 -8.990 1.00 94.75 81 PRO A C 1
ATOM 640 O O . PRO A 1 81 ? 4.842 -7.358 -8.956 1.00 94.75 81 PRO A O 1
ATOM 643 N N . ILE A 1 82 ? 3.545 -5.775 -9.828 1.00 93.12 82 ILE A N 1
ATOM 644 C CA . ILE A 1 82 ? 2.853 -6.664 -10.768 1.00 93.12 82 ILE A CA 1
ATOM 645 C C . ILE A 1 82 ? 3.809 -7.284 -11.806 1.00 93.12 82 ILE A C 1
ATOM 647 O O . ILE A 1 82 ? 3.526 -8.368 -12.320 1.00 93.12 82 ILE A O 1
ATOM 651 N N . GLU A 1 83 ? 4.966 -6.672 -12.078 1.00 91.81 83 GLU A N 1
ATOM 652 C CA . GLU A 1 83 ? 6.010 -7.237 -12.951 1.00 91.81 83 GLU A CA 1
ATOM 653 C C . GLU A 1 83 ? 6.579 -8.545 -12.398 1.00 91.81 83 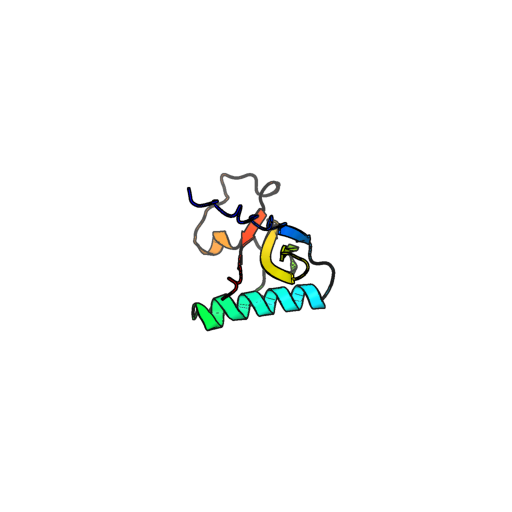GLU A C 1
ATOM 655 O O . GLU A 1 83 ? 6.899 -9.451 -13.168 1.00 91.81 83 GLU A O 1
ATOM 660 N N . GLU A 1 84 ? 6.608 -8.709 -11.072 1.00 90.81 84 GLU A N 1
ATOM 661 C CA . GLU A 1 84 ? 7.054 -9.945 -10.415 1.00 90.81 84 GLU A CA 1
ATOM 662 C C . GLU A 1 84 ? 6.128 -11.134 -10.717 1.00 90.81 84 GLU A C 1
ATOM 664 O O . GLU A 1 84 ? 6.528 -12.290 -10.592 1.00 90.81 84 GLU A O 1
ATOM 669 N N . THR A 1 85 ? 4.899 -10.862 -11.171 1.00 89.38 85 THR A N 1
ATOM 670 C CA . THR A 1 85 ? 3.937 -11.887 -11.608 1.00 89.38 85 THR A CA 1
ATOM 671 C C . THR A 1 85 ? 4.075 -12.256 -13.090 1.00 89.38 85 THR A C 1
ATOM 673 O O . THR A 1 85 ? 3.332 -13.100 -13.590 1.00 89.38 85 THR A O 1
ATOM 676 N N . GLY A 1 86 ? 5.027 -11.642 -13.804 1.00 89.88 86 GLY A N 1
ATOM 677 C CA . GLY A 1 86 ? 5.243 -11.831 -15.240 1.00 89.88 86 GLY A CA 1
ATOM 678 C C . GLY A 1 86 ? 4.432 -10.883 -16.129 1.00 89.88 86 GLY A C 1
ATOM 679 O O . GLY A 1 86 ? 4.366 -11.092 -17.343 1.00 89.88 86 GLY A O 1
ATOM 680 N N . PHE A 1 87 ? 3.809 -9.847 -15.559 1.00 87.88 87 PHE A N 1
ATOM 681 C CA . PHE A 1 87 ? 3.120 -8.825 -16.342 1.00 87.88 87 PHE A CA 1
ATOM 682 C C . PHE A 1 87 ? 4.121 -7.983 -17.147 1.00 87.88 87 PHE A C 1
ATOM 684 O O . PHE A 1 87 ? 5.148 -7.555 -16.629 1.00 87.88 87 PHE A O 1
ATOM 691 N N . ASN A 1 88 ? 3.817 -7.726 -18.423 1.00 83.75 88 ASN A N 1
ATOM 692 C CA . ASN A 1 88 ? 4.729 -7.051 -19.346 1.00 83.75 88 ASN A CA 1
ATOM 693 C C . ASN A 1 88 ? 4.284 -5.606 -19.637 1.00 83.75 88 ASN A C 1
ATOM 695 O O . ASN A 1 88 ? 3.291 -5.386 -20.332 1.00 83.75 88 ASN A O 1
ATOM 699 N N . PHE A 1 89 ? 5.062 -4.624 -19.172 1.00 80.94 89 PHE A N 1
ATOM 700 C CA . PHE A 1 89 ? 4.802 -3.193 -19.390 1.00 80.94 89 PHE A CA 1
ATOM 701 C C . PHE A 1 89 ? 5.321 -2.623 -20.714 1.00 80.94 89 PHE A C 1
ATOM 703 O O . PHE A 1 89 ? 5.120 -1.438 -20.966 1.00 80.94 89 PHE A O 1
ATOM 710 N N . ASN A 1 90 ? 5.941 -3.414 -21.596 1.00 79.62 90 ASN A N 1
ATOM 711 C CA . ASN A 1 90 ? 6.560 -2.899 -22.829 1.00 79.62 90 ASN A CA 1
ATOM 712 C C . ASN A 1 90 ? 5.569 -2.229 -23.802 1.00 79.62 90 ASN A C 1
ATOM 714 O O . ASN A 1 90 ? 5.989 -1.583 -24.758 1.00 79.62 90 ASN A O 1
ATOM 718 N N . GLN A 1 91 ? 4.261 -2.392 -23.586 1.00 79.69 91 GLN A N 1
ATOM 719 C CA . GLN A 1 91 ? 3.197 -1.800 -24.404 1.00 79.69 91 GLN A CA 1
ATOM 720 C C . GLN A 1 91 ? 2.534 -0.573 -23.757 1.00 79.69 91 GLN A C 1
ATOM 722 O O . GLN A 1 91 ? 1.605 -0.006 -24.330 1.00 79.69 91 GLN A O 1
ATOM 727 N N . ILE A 1 92 ? 2.974 -0.171 -22.563 1.00 82.81 92 ILE A N 1
ATOM 728 C CA . ILE A 1 92 ? 2.341 0.876 -21.762 1.00 82.81 92 ILE A CA 1
ATOM 729 C C . ILE A 1 92 ? 3.344 2.007 -21.528 1.00 82.81 92 ILE A C 1
ATOM 731 O O . ILE A 1 92 ? 4.528 1.775 -21.300 1.00 82.81 92 ILE A O 1
ATOM 735 N N . ASP A 1 93 ? 2.862 3.249 -21.563 1.00 85.75 93 ASP A N 1
ATOM 736 C CA . ASP A 1 93 ? 3.658 4.410 -21.165 1.00 85.75 93 ASP A CA 1
ATOM 737 C C . ASP A 1 93 ? 3.916 4.365 -19.654 1.00 85.75 93 ASP A C 1
ATOM 739 O O . ASP A 1 93 ? 3.066 4.744 -18.843 1.00 85.75 93 ASP A O 1
ATOM 743 N N . GLN A 1 94 ? 5.097 3.874 -19.285 1.00 81.62 94 GLN A N 1
ATOM 744 C CA . GLN A 1 94 ? 5.508 3.665 -17.899 1.00 81.62 94 GLN A CA 1
ATOM 745 C C . GLN A 1 94 ? 5.461 4.955 -17.067 1.00 81.62 94 GLN A C 1
ATOM 747 O O . GLN A 1 94 ? 5.139 4.899 -15.885 1.00 81.62 94 GLN A O 1
ATOM 752 N N . ASN A 1 95 ? 5.651 6.130 -17.679 1.00 83.69 95 ASN A N 1
ATOM 753 C CA . ASN A 1 95 ? 5.623 7.416 -16.972 1.00 83.69 95 ASN A CA 1
ATOM 754 C C . ASN A 1 95 ? 4.211 7.868 -16.564 1.00 83.69 95 ASN A C 1
ATOM 756 O O . ASN A 1 95 ? 4.060 8.870 -15.865 1.00 83.69 95 ASN A O 1
ATOM 760 N N . LYS A 1 96 ? 3.167 7.173 -17.027 1.00 88.00 96 LYS A N 1
ATOM 761 C CA . LYS A 1 96 ? 1.762 7.511 -16.757 1.00 88.00 96 LYS A CA 1
ATOM 762 C C . LYS A 1 96 ? 1.066 6.512 -15.843 1.00 88.00 96 LYS A C 1
ATOM 764 O O . LYS A 1 96 ? -0.131 6.659 -15.598 1.00 88.00 96 LYS A O 1
ATOM 769 N N . VAL A 1 97 ? 1.782 5.499 -15.358 1.00 90.56 97 VAL A N 1
ATOM 770 C CA . VAL A 1 97 ? 1.188 4.400 -14.598 1.00 90.56 97 VAL A CA 1
ATOM 771 C C . VAL A 1 97 ? 1.812 4.291 -13.216 1.00 90.56 97 VAL A C 1
ATOM 773 O O . VAL A 1 97 ? 3.017 4.422 -13.025 1.00 90.56 97 VAL A O 1
ATOM 776 N N . CYS A 1 98 ? 0.949 4.035 -12.243 1.00 94.88 98 CYS A N 1
ATOM 777 C CA . CYS A 1 98 ? 1.313 3.602 -10.908 1.00 94.88 98 CYS A CA 1
ATOM 778 C C . CYS A 1 98 ? 0.513 2.345 -10.576 1.00 94.88 98 CYS A C 1
ATOM 780 O O . CYS A 1 98 ? -0.558 2.109 -11.144 1.00 94.88 98 CYS A O 1
ATOM 782 N N . GLU A 1 99 ? 1.026 1.548 -9.650 1.00 95.44 99 GLU A N 1
ATOM 783 C CA . GLU A 1 99 ? 0.321 0.387 -9.131 1.00 95.44 99 GLU A CA 1
ATOM 784 C C . GLU A 1 99 ? -0.272 0.695 -7.763 1.00 95.44 99 GLU A C 1
ATOM 786 O O . GLU A 1 99 ? 0.426 1.138 -6.853 1.00 95.44 99 GLU A O 1
ATOM 791 N N . MET A 1 100 ? -1.553 0.390 -7.591 1.00 97.81 100 MET A N 1
ATOM 792 C CA . MET A 1 100 ? -2.155 0.300 -6.270 1.00 97.81 100 MET A CA 1
ATOM 793 C C . MET A 1 100 ? -2.049 -1.140 -5.771 1.00 97.81 100 MET A C 1
ATOM 795 O O . MET A 1 100 ? -2.579 -2.057 -6.393 1.00 97.81 100 MET A O 1
ATOM 799 N N . SER A 1 101 ? -1.384 -1.333 -4.638 1.00 97.00 101 SER A N 1
ATOM 800 C CA . SER A 1 101 ? -1.121 -2.644 -4.044 1.00 97.00 101 SER A CA 1
ATOM 801 C C . SER A 1 101 ? -1.397 -2.631 -2.543 1.00 97.00 101 SER A C 1
ATOM 803 O O . SER A 1 101 ? -1.679 -1.589 -1.947 1.00 97.00 101 SER A O 1
ATOM 805 N N . ARG A 1 102 ? -1.327 -3.813 -1.917 1.00 96.88 102 ARG A N 1
ATOM 806 C CA . ARG A 1 102 ? -1.424 -3.980 -0.456 1.00 96.88 102 ARG A CA 1
ATOM 807 C C . ARG A 1 102 ? -2.700 -3.374 0.159 1.00 96.88 102 ARG A C 1
ATOM 809 O O . ARG A 1 102 ? -2.675 -2.910 1.298 1.00 96.88 102 ARG A O 1
ATOM 816 N N . LEU A 1 103 ? -3.797 -3.360 -0.605 1.00 97.81 103 LEU A N 1
ATOM 817 C CA . LEU A 1 103 ? -5.097 -2.905 -0.123 1.00 97.81 103 LEU A CA 1
ATOM 818 C C . LEU A 1 103 ? -5.600 -3.859 0.956 1.00 97.81 103 LEU A C 1
ATOM 820 O O . LEU A 1 103 ? -5.769 -5.053 0.708 1.00 97.81 103 LEU A O 1
ATOM 824 N N . VAL A 1 104 ? -5.886 -3.303 2.124 1.00 97.31 104 VAL A N 1
ATOM 825 C CA . VAL A 1 104 ? -6.534 -4.002 3.225 1.00 97.31 104 VAL A CA 1
ATOM 826 C C . VAL A 1 104 ? -7.638 -3.136 3.821 1.00 97.31 104 VAL A C 1
ATOM 828 O O . VAL A 1 104 ? -7.504 -1.917 3.939 1.00 97.31 104 VAL A O 1
ATOM 831 N N . LEU A 1 105 ? -8.738 -3.782 4.198 1.00 94.75 105 LEU A N 1
ATOM 832 C CA . LEU A 1 105 ? -9.874 -3.184 4.892 1.00 94.75 105 LEU A CA 1
ATOM 833 C C . LEU A 1 105 ? -10.205 -4.076 6.085 1.00 94.75 105 LEU A C 1
ATOM 835 O O . LEU A 1 105 ? -10.395 -5.281 5.921 1.00 94.75 105 LEU A O 1
ATOM 839 N N . VAL A 1 106 ? -10.284 -3.488 7.271 1.00 88.06 106 VAL A N 1
ATOM 840 C CA . VAL A 1 106 ? -10.758 -4.172 8.469 1.00 88.06 106 VAL A CA 1
ATOM 841 C C . VAL A 1 106 ? -12.277 -4.086 8.464 1.00 88.06 106 VAL A C 1
ATOM 843 O O . VAL A 1 106 ? -12.853 -3.000 8.410 1.00 88.06 106 VAL A O 1
ATOM 846 N N . LYS A 1 107 ? -12.937 -5.240 8.494 1.00 74.31 107 LYS A N 1
ATOM 847 C CA . LYS A 1 107 ? -14.379 -5.302 8.708 1.00 74.31 107 LYS A CA 1
ATOM 848 C C . LYS A 1 107 ? -14.634 -5.176 10.211 1.00 74.31 107 LYS A C 1
ATOM 850 O O . LYS A 1 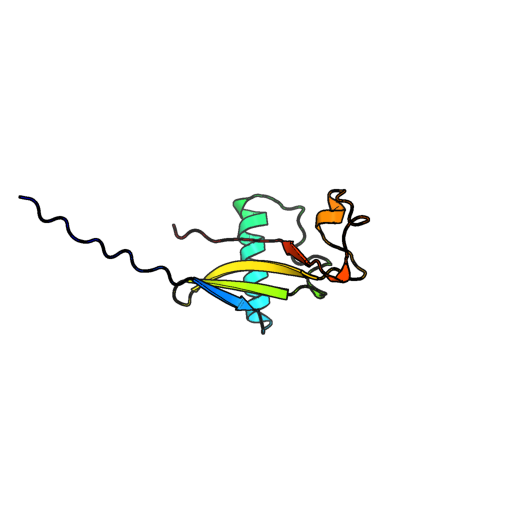107 ? -14.058 -5.941 10.979 1.00 74.31 107 LYS A O 1
ATOM 855 N N . GLU A 1 108 ? -15.479 -4.233 10.626 1.00 68.06 108 GLU A N 1
ATOM 856 C CA . GLU A 1 108 ? -16.000 -4.243 11.997 1.00 68.06 108 GLU A CA 1
ATOM 857 C C . GLU A 1 108 ? -16.771 -5.555 12.227 1.00 68.06 108 GLU A C 1
ATOM 859 O O . GLU A 1 108 ? -17.601 -5.944 11.396 1.00 68.06 108 GLU A O 1
ATOM 864 N N . ASN A 1 109 ? -16.447 -6.251 13.319 1.00 51.88 109 ASN A N 1
ATOM 865 C CA . ASN A 1 109 ? -17.178 -7.434 13.778 1.00 51.88 109 ASN A CA 1
ATOM 866 C C . ASN A 1 109 ? -18.441 -7.032 14.536 1.00 51.88 109 ASN A C 1
ATOM 868 O O . ASN A 1 109 ? -18.335 -6.134 15.402 1.00 51.88 109 ASN A O 1
#

Sequence (109 aa):
MLKLSNVKRLSMTISIQPVSTSEQLNLCYQMQTAIFHHELNLLGMQIPDNYDRLSLYVQIIDSKVVVGTYRIVPNTSLGLPIEETGFNFNQIDQNKVCEMSRLVLVKEN

Radius of gyration: 18.02 Å; chains: 1; bounding box: 65×29×38 Å